Protein AF-A0A3P7YUK5-F1 (afdb_monomer)

pLDDT: mean 92.76, std 7.85, range [47.31, 98.25]

Mean predicted aligned error: 4.08 Å

Solvent-accessible surface area (backbone atoms only — not comparable to full-atom values): 6699 Å² total; per-residue (Å²): 140,80,59,64,55,60,54,49,49,35,49,35,51,77,49,83,86,84,85,60,89,87,67,84,80,92,77,91,85,69,98,66,76,97,67,87,46,91,83,37,62,66,51,55,50,42,25,54,50,46,46,34,28,74,65,55,30,61,81,59,33,58,57,54,43,63,76,40,55,71,50,76,75,51,81,52,74,91,54,64,76,56,48,52,48,44,59,76,59,66,38,56,57,40,69,56,43,37,66,77,75,44,53,90,79,114

Nearest PDB structures (foldseek):
  2ffu-assembly1_A  TM=9.960E-01  e=5.570E-11  Homo sapiens
  6nqt-assembly1_A  TM=9.923E-01  e=6.696E-11  Homo sapiens
  4d0z-assembly1_B  TM=9.959E-01  e=7.570E-11  Homo sapiens
  4d0z-assembly5_F  TM=9.974E-01  e=1.787E-10  Homo sapiens
  6nqt-assembly3_E-2  TM=9.913E-01  e=2.284E-10  Homo sapiens

Structure (mmCIF, N/CA/C/O backbone):
data_AF-A0A3P7YUK5-F1
#
_entry.id   AF-A0A3P7YUK5-F1
#
loop_
_atom_site.group_PDB
_atom_site.id
_atom_site.type_symbol
_atom_site.label_atom_id
_atom_site.label_alt_id
_atom_site.label_comp_id
_atom_site.label_asym_id
_atom_site.label_entity_id
_atom_site.label_seq_id
_atom_site.pdbx_PDB_ins_code
_atom_site.Cartn_x
_atom_site.Cartn_y
_atom_site.Cartn_z
_atom_site.occupancy
_atom_site.B_iso_or_equiv
_atom_site.auth_seq_id
_atom_site.auth_comp_id
_atom_site.auth_asym_id
_atom_site.auth_atom_id
_atom_site.pdbx_PDB_model_num
ATOM 1 N N . MET A 1 1 ? 11.533 1.055 6.546 1.00 47.31 1 MET A N 1
ATOM 2 C CA . MET A 1 1 ? 11.006 0.795 5.190 1.00 47.31 1 MET A CA 1
ATOM 3 C C . MET A 1 1 ? 9.953 -0.284 5.336 1.00 47.31 1 MET A C 1
ATOM 5 O O . MET A 1 1 ? 10.319 -1.427 5.568 1.00 47.31 1 MET A O 1
ATOM 9 N N . ILE A 1 2 ? 8.673 0.081 5.326 1.00 62.72 2 ILE A N 1
ATOM 10 C CA . ILE A 1 2 ? 7.591 -0.903 5.425 1.00 62.72 2 ILE A CA 1
ATOM 11 C C . ILE A 1 2 ? 7.011 -1.083 4.023 1.00 62.72 2 ILE A C 1
ATOM 13 O O . ILE A 1 2 ? 6.778 -0.103 3.315 1.00 62.72 2 ILE A O 1
ATOM 17 N N . CYS A 1 3 ? 6.860 -2.332 3.587 1.00 84.81 3 CYS A N 1
ATOM 18 C CA . CYS A 1 3 ? 6.258 -2.646 2.294 1.00 84.81 3 CYS A CA 1
ATOM 19 C C . CYS A 1 3 ? 4.790 -2.211 2.271 1.00 84.81 3 CYS A C 1
ATOM 21 O O . CYS A 1 3 ? 4.005 -2.677 3.092 1.00 84.81 3 CYS A O 1
ATOM 23 N N . ALA A 1 4 ? 4.415 -1.392 1.285 1.00 90.19 4 ALA A N 1
ATOM 24 C CA . ALA A 1 4 ? 3.080 -0.801 1.188 1.00 90.19 4 ALA A CA 1
ATOM 25 C C . ALA A 1 4 ? 1.942 -1.840 1.191 1.00 90.19 4 ALA A C 1
ATOM 27 O O . ALA A 1 4 ? 0.982 -1.684 1.935 1.00 90.19 4 ALA A O 1
ATOM 28 N N . GLU A 1 5 ? 2.063 -2.923 0.409 1.00 95.81 5 GLU A N 1
ATOM 29 C CA . GLU A 1 5 ? 1.038 -3.981 0.346 1.00 95.81 5 GLU A CA 1
ATOM 30 C C . GLU A 1 5 ? 0.751 -4.584 1.721 1.00 95.81 5 GLU A C 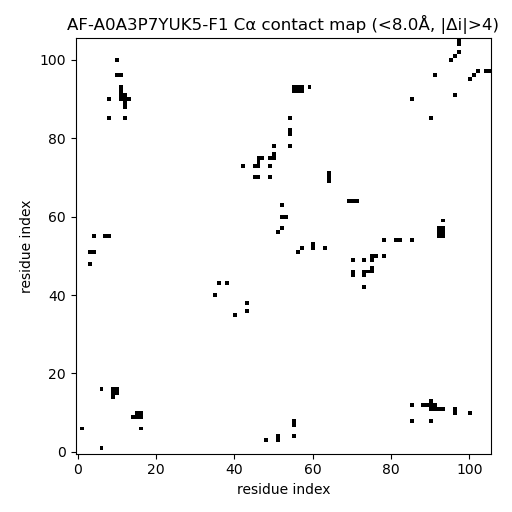1
ATOM 32 O O . GLU A 1 5 ? -0.406 -4.694 2.117 1.00 95.81 5 GLU A O 1
ATOM 37 N N . LEU A 1 6 ? 1.809 -4.945 2.451 1.00 94.88 6 LEU A N 1
ATOM 38 C CA . LEU A 1 6 ? 1.674 -5.585 3.750 1.00 94.88 6 LEU A CA 1
ATOM 39 C C . LEU A 1 6 ? 1.103 -4.605 4.773 1.00 94.88 6 LEU A C 1
ATOM 41 O O . LEU A 1 6 ? 0.211 -4.988 5.522 1.00 94.88 6 LEU A O 1
ATOM 45 N N . SER A 1 7 ? 1.564 -3.351 4.774 1.00 95.75 7 SER A N 1
ATOM 46 C CA . SER A 1 7 ? 1.035 -2.326 5.678 1.00 95.75 7 SER A CA 1
ATOM 47 C C . SER A 1 7 ? -0.457 -2.121 5.510 1.00 95.75 7 SER A C 1
ATOM 49 O O . SER A 1 7 ? -1.200 -2.171 6.487 1.00 95.75 7 SER A O 1
ATOM 51 N N . PHE A 1 8 ? -0.897 -1.916 4.270 1.00 96.81 8 PHE A N 1
ATOM 52 C CA . PHE A 1 8 ? -2.303 -1.682 3.979 1.00 96.81 8 PHE A CA 1
ATOM 53 C C . PHE A 1 8 ? -3.153 -2.891 4.337 1.00 96.81 8 PHE A C 1
ATOM 55 O O . PHE A 1 8 ? -4.191 -2.730 4.973 1.00 96.81 8 PHE A O 1
ATOM 62 N N . ARG A 1 9 ? -2.684 -4.097 3.999 1.00 97.50 9 ARG A N 1
ATOM 63 C CA . ARG A 1 9 ? -3.368 -5.338 4.352 1.00 97.50 9 ARG A CA 1
ATOM 64 C C . ARG A 1 9 ? -3.518 -5.503 5.858 1.00 97.50 9 ARG A C 1
ATOM 66 O O . ARG A 1 9 ? -4.612 -5.804 6.314 1.00 97.50 9 ARG A O 1
ATOM 73 N N . VAL A 1 10 ? -2.442 -5.334 6.624 1.00 97.56 10 VAL A N 1
ATOM 74 C CA . VAL A 1 10 ? -2.478 -5.531 8.080 1.00 97.56 10 VAL A CA 1
ATOM 75 C C . VAL A 1 10 ? -3.466 -4.561 8.718 1.00 97.56 10 VAL A C 1
ATOM 77 O O . VAL A 1 10 ? -4.393 -5.014 9.382 1.00 97.56 10 VAL A O 1
ATOM 80 N N . TRP A 1 11 ? -3.343 -3.262 8.443 1.00 97.50 11 TRP A N 1
ATOM 81 C CA . TRP A 1 11 ? -4.220 -2.257 9.044 1.00 97.50 11 TRP A CA 1
ATOM 82 C C . TRP A 1 11 ? -5.681 -2.388 8.607 1.00 97.50 11 TRP A C 1
ATOM 84 O O . TRP A 1 11 ? -6.576 -2.419 9.447 1.00 97.50 11 TRP A O 1
ATOM 94 N N . GLN A 1 12 ? -5.950 -2.503 7.302 1.00 97.94 12 GLN A N 1
ATOM 95 C CA . GLN A 1 12 ? -7.330 -2.571 6.807 1.00 97.94 12 GLN A CA 1
ATOM 96 C C . GLN A 1 12 ? -8.034 -3.868 7.220 1.00 97.94 12 GLN A C 1
ATOM 98 O O . GLN A 1 12 ? -9.257 -3.886 7.320 1.00 97.94 12 GLN A O 1
ATOM 103 N N . CYS A 1 13 ? -7.300 -4.956 7.458 1.00 98.12 13 CYS A N 1
ATOM 104 C CA . CYS A 1 13 ? -7.878 -6.257 7.797 1.00 98.12 13 CYS A CA 1
ATOM 105 C C . CYS A 1 13 ? -7.810 -6.587 9.302 1.00 98.12 13 CYS A C 1
ATOM 107 O O . CYS A 1 13 ? -7.929 -7.754 9.667 1.00 98.12 13 CYS A O 1
ATOM 109 N N . GLY A 1 14 ? -7.638 -5.581 10.170 1.00 96.44 14 GLY A N 1
ATOM 110 C CA . GLY A 1 14 ? -7.827 -5.714 11.623 1.00 96.44 14 GLY A CA 1
ATOM 111 C C . GLY A 1 14 ? -6.569 -5.978 12.457 1.00 96.44 14 GLY A C 1
ATOM 112 O O . GLY A 1 14 ? -6.691 -6.280 13.640 1.00 96.44 14 GLY A O 1
ATOM 113 N N . GLY A 1 15 ? -5.376 -5.880 11.871 1.00 96.81 15 GLY A N 1
ATOM 114 C CA . GLY A 1 15 ? -4.107 -5.893 12.603 1.00 96.81 15 GLY A CA 1
ATOM 115 C C . GLY A 1 15 ? -3.536 -4.490 12.834 1.00 96.81 15 GLY A C 1
ATOM 116 O O . GLY A 1 15 ? -4.128 -3.487 12.443 1.00 96.81 15 GLY A O 1
ATOM 117 N N . SER A 1 16 ? -2.344 -4.435 13.427 1.00 95.88 16 SER A N 1
ATOM 118 C CA . SER A 1 16 ? -1.576 -3.208 13.662 1.00 95.88 16 SER A CA 1
ATOM 119 C C . SER A 1 16 ? -0.112 -3.382 13.254 1.00 95.88 16 SER A C 1
ATOM 121 O O . SER A 1 16 ? 0.388 -4.500 13.093 1.00 95.88 16 SER A O 1
ATOM 123 N N . LEU A 1 17 ? 0.585 -2.263 13.056 1.00 95.25 17 LEU A N 1
ATOM 124 C CA . LEU A 1 17 ? 2.028 -2.235 12.831 1.00 95.25 17 LEU A CA 1
ATOM 125 C C . LEU A 1 17 ? 2.706 -1.345 13.865 1.00 95.25 17 LEU A C 1
ATOM 127 O O . LEU A 1 17 ? 2.321 -0.192 14.036 1.00 95.25 17 LEU A O 1
ATOM 131 N N . GLU A 1 18 ? 3.764 -1.864 14.483 1.00 94.75 18 GLU A N 1
ATOM 132 C CA . GLU A 1 18 ? 4.483 -1.184 15.558 1.00 94.75 18 GLU A CA 1
ATOM 133 C C . GLU A 1 18 ? 5.991 -1.175 15.303 1.00 94.75 18 GLU A C 1
ATOM 135 O O . GLU A 1 18 ? 6.570 -2.120 14.759 1.00 94.75 18 GLU A O 1
ATOM 140 N N . ILE A 1 19 ? 6.642 -0.090 15.720 1.00 94.81 19 ILE A N 1
ATOM 141 C CA . ILE A 1 19 ? 8.100 0.011 15.772 1.00 94.81 19 ILE A CA 1
ATOM 142 C C . ILE A 1 19 ? 8.497 -0.112 17.240 1.00 94.81 19 ILE A C 1
ATOM 144 O O . ILE A 1 19 ? 8.237 0.791 18.028 1.00 94.81 19 ILE A O 1
ATOM 148 N N . ILE A 1 20 ? 9.138 -1.224 17.603 1.00 97.25 20 ILE A N 1
ATOM 149 C CA . ILE A 1 20 ? 9.504 -1.518 18.993 1.00 97.25 20 ILE A CA 1
ATOM 150 C C . ILE A 1 20 ? 10.890 -0.933 19.304 1.00 97.25 20 ILE A C 1
ATOM 152 O O . ILE A 1 20 ? 11.891 -1.489 18.848 1.00 97.25 20 ILE A O 1
ATOM 156 N N . PRO A 1 21 ? 11.005 0.147 20.103 1.00 97.50 21 PRO A N 1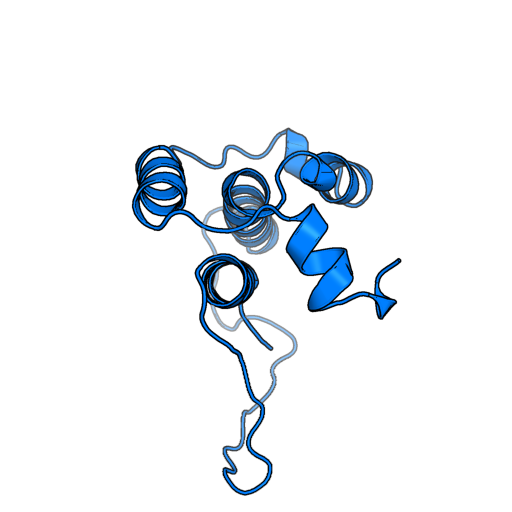
ATOM 157 C CA . PRO A 1 21 ? 12.279 0.838 20.325 1.00 97.50 21 PRO A CA 1
ATOM 158 C C . PRO A 1 21 ? 13.303 0.007 21.111 1.00 97.50 21 PRO A C 1
ATOM 160 O O . PRO A 1 21 ? 14.497 0.306 21.070 1.00 97.50 21 PRO A O 1
ATOM 163 N N . CYS A 1 22 ? 12.864 -1.034 21.820 1.00 98.06 22 CYS A N 1
ATOM 164 C CA . CYS A 1 22 ? 13.743 -1.943 22.558 1.00 98.06 22 CYS A CA 1
ATOM 165 C C . CYS A 1 22 ? 14.352 -3.042 21.671 1.00 98.06 22 CYS A C 1
ATOM 167 O O . CYS A 1 22 ? 15.371 -3.620 22.037 1.00 98.06 22 CYS A O 1
ATOM 169 N N . SER A 1 23 ? 13.768 -3.319 20.500 1.00 97.81 23 SER A N 1
ATOM 170 C CA . SER A 1 23 ? 14.292 -4.303 19.550 1.00 97.81 23 SER A CA 1
ATOM 171 C C . SER A 1 23 ? 15.174 -3.604 18.519 1.00 97.81 23 SER A C 1
ATOM 173 O O . SER A 1 23 ? 14.724 -2.709 17.802 1.00 97.81 23 SER A O 1
ATOM 175 N N . ARG A 1 24 ? 16.457 -3.972 18.453 1.00 97.44 24 ARG A N 1
ATOM 176 C CA . ARG A 1 24 ? 17.451 -3.282 17.619 1.00 97.44 24 ARG A CA 1
ATOM 177 C C . ARG A 1 24 ? 18.078 -4.245 16.623 1.00 97.44 24 ARG A C 1
ATOM 179 O O . ARG A 1 24 ? 18.704 -5.225 17.005 1.00 97.44 24 ARG A O 1
ATOM 186 N N . VAL A 1 25 ? 17.950 -3.918 15.339 1.00 97.25 25 VAL A N 1
ATOM 187 C CA . VAL A 1 25 ? 18.597 -4.627 14.230 1.00 97.25 25 VAL A CA 1
ATOM 188 C C . VAL A 1 25 ? 19.229 -3.592 13.303 1.00 97.25 25 VAL A C 1
ATOM 190 O O . VAL A 1 25 ? 18.560 -2.656 12.864 1.00 97.25 25 VAL A O 1
ATOM 193 N N . GLY A 1 26 ? 20.523 -3.740 13.015 1.00 96.56 26 GLY A N 1
ATOM 194 C CA . GLY A 1 26 ? 21.234 -2.884 12.065 1.00 96.56 26 GLY A CA 1
ATOM 195 C C . GLY A 1 26 ? 20.976 -3.310 10.619 1.00 96.56 26 GLY A C 1
ATOM 196 O O . GLY A 1 26 ? 21.034 -4.495 10.301 1.00 96.56 26 GLY A O 1
ATOM 197 N N . HIS A 1 27 ? 20.729 -2.350 9.726 1.00 95.25 27 HIS A N 1
ATOM 198 C CA . HIS A 1 27 ? 20.590 -2.588 8.287 1.00 95.25 27 HIS A CA 1
ATOM 199 C C . HIS A 1 27 ? 21.596 -1.732 7.508 1.00 95.25 27 HIS A C 1
ATOM 201 O O . HIS A 1 27 ? 21.637 -0.512 7.669 1.00 95.25 27 HIS A O 1
ATOM 207 N N . VAL A 1 28 ? 22.386 -2.358 6.631 1.00 95.81 28 VAL A N 1
ATOM 208 C CA . VAL A 1 28 ? 23.322 -1.648 5.7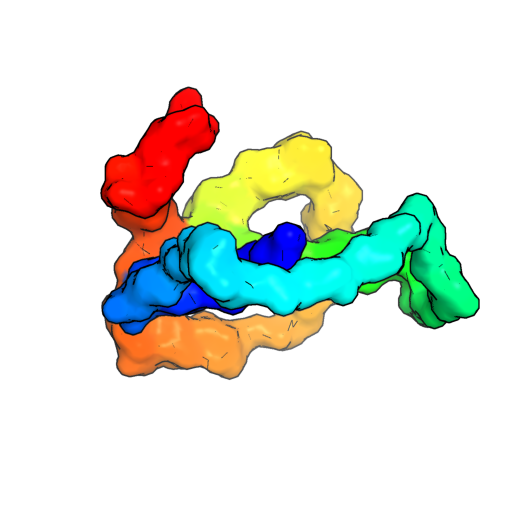47 1.00 95.81 28 VAL A CA 1
ATOM 209 C C . VAL A 1 28 ? 22.552 -1.084 4.555 1.00 95.81 28 VAL A C 1
ATOM 211 O O . VAL A 1 28 ? 22.253 -1.791 3.591 1.00 95.81 28 VAL A O 1
ATOM 214 N N . PHE A 1 29 ? 22.226 0.206 4.610 1.00 93.31 29 PHE A N 1
ATOM 215 C CA . PHE A 1 29 ? 21.550 0.888 3.511 1.00 93.31 29 PHE A CA 1
ATOM 216 C C . PHE A 1 29 ? 22.483 1.067 2.311 1.00 93.31 29 PHE A C 1
ATOM 218 O O . PHE A 1 29 ? 23.600 1.564 2.432 1.00 93.31 29 PHE A O 1
ATOM 225 N N . ARG A 1 30 ? 21.993 0.689 1.129 1.00 91.25 30 ARG A N 1
ATOM 226 C CA . ARG A 1 30 ? 22.674 0.888 -0.155 1.00 91.25 30 ARG A CA 1
ATOM 227 C C . ARG A 1 30 ? 21.851 1.842 -1.010 1.00 91.25 30 ARG A C 1
ATOM 229 O O . ARG A 1 30 ? 20.625 1.795 -0.973 1.00 91.25 30 ARG A O 1
ATOM 236 N N . LYS A 1 31 ? 22.520 2.683 -1.801 1.00 88.31 31 LYS A N 1
ATOM 237 C CA . LYS A 1 31 ? 21.851 3.613 -2.730 1.00 88.31 31 LYS A CA 1
ATOM 238 C C . LYS A 1 31 ? 21.313 2.922 -3.986 1.00 88.31 31 LYS A C 1
ATOM 240 O O . LYS A 1 31 ? 20.382 3.425 -4.602 1.00 88.31 31 LYS A O 1
ATOM 245 N N . GLN A 1 32 ? 21.914 1.800 -4.379 1.00 86.94 32 GLN A N 1
ATOM 246 C CA . GLN A 1 32 ? 21.599 1.083 -5.613 1.00 86.94 32 GLN A CA 1
ATOM 247 C C . GLN A 1 32 ? 21.508 -0.421 -5.356 1.00 86.94 32 GLN A C 1
ATOM 249 O O . GLN A 1 32 ? 22.164 -0.960 -4.459 1.00 86.94 32 GLN A O 1
ATOM 254 N N . HIS A 1 33 ? 20.682 -1.094 -6.155 1.00 84.62 33 HIS A N 1
ATOM 255 C CA . HIS A 1 33 ? 20.568 -2.546 -6.119 1.00 84.62 33 HIS A CA 1
ATOM 256 C C . HIS A 1 33 ? 21.833 -3.182 -6.715 1.00 84.62 33 HIS A C 1
ATOM 258 O O . HIS A 1 33 ? 22.255 -2.770 -7.792 1.00 84.62 33 HIS A O 1
ATOM 264 N N . PRO A 1 34 ? 22.430 -4.192 -6.056 1.00 88.69 34 PRO A N 1
ATOM 265 C CA . PRO A 1 34 ? 23.629 -4.870 -6.556 1.00 88.69 34 PRO A CA 1
ATOM 266 C C . PRO A 1 34 ? 23.324 -5.912 -7.648 1.00 88.69 34 PRO A C 1
ATOM 268 O O . PRO A 1 34 ? 24.223 -6.616 -8.089 1.00 88.69 34 PRO A O 1
ATOM 271 N N . TYR A 1 35 ? 22.060 -6.047 -8.051 1.00 86.56 35 TYR A N 1
ATOM 272 C CA . TYR A 1 35 ? 21.578 -7.005 -9.040 1.00 86.56 35 TYR A CA 1
ATOM 273 C C . TYR A 1 35 ? 20.713 -6.305 -10.088 1.00 86.56 35 TYR A C 1
ATOM 275 O O . TYR A 1 35 ? 20.154 -5.229 -9.854 1.00 86.56 35 TYR A O 1
ATOM 283 N N . THR A 1 36 ? 20.603 -6.933 -11.253 1.00 84.75 36 THR A N 1
ATOM 284 C CA . THR A 1 36 ? 19.810 -6.441 -12.376 1.00 84.75 36 THR A CA 1
ATOM 285 C C . THR A 1 36 ? 18.377 -6.954 -12.301 1.00 84.75 36 THR A C 1
ATOM 287 O O . THR A 1 36 ? 18.090 -8.014 -11.748 1.00 84.75 36 THR A O 1
ATOM 290 N N . PHE A 1 37 ? 17.455 -6.180 -12.868 1.00 86.38 37 PHE A N 1
ATOM 291 C CA . PHE A 1 37 ? 16.056 -6.565 -12.996 1.00 86.38 37 PHE A CA 1
ATOM 292 C C . PHE A 1 37 ? 15.727 -6.736 -14.479 1.00 86.38 37 PHE A C 1
ATOM 294 O O . PHE A 1 37 ? 16.034 -5.827 -15.260 1.00 86.38 37 PHE A O 1
ATOM 301 N N . PRO A 1 38 ? 15.072 -7.835 -14.886 1.00 78.69 38 PRO A N 1
ATOM 302 C CA . PRO A 1 38 ? 14.582 -7.966 -16.251 1.00 78.69 38 PRO A CA 1
ATOM 303 C C . PRO A 1 38 ? 13.555 -6.858 -16.525 1.00 78.69 38 PRO A C 1
ATOM 305 O O . PRO A 1 38 ? 12.565 -6.721 -15.807 1.00 78.69 38 PRO A O 1
ATOM 308 N N . GLY A 1 39 ? 13.824 -6.019 -17.529 1.00 77.19 39 GLY A N 1
ATOM 309 C CA . GLY A 1 39 ? 13.009 -4.838 -17.841 1.00 77.19 39 GLY A CA 1
ATOM 310 C C . GLY A 1 39 ? 13.281 -3.602 -16.970 1.00 77.19 39 GLY A C 1
ATOM 3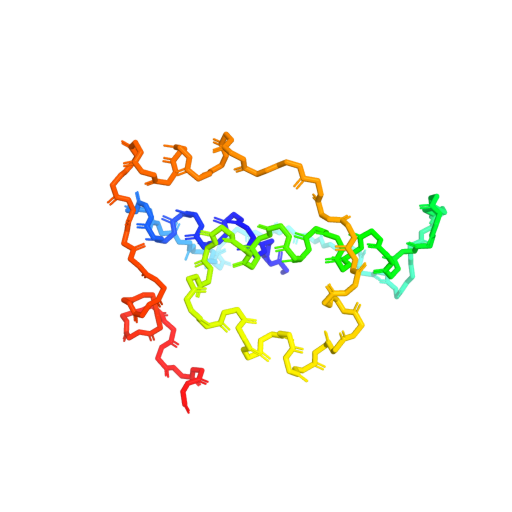11 O O . GLY A 1 39 ? 12.565 -2.612 -17.108 1.00 77.19 39 GLY A O 1
ATOM 312 N N . GLY A 1 40 ? 14.304 -3.627 -16.108 1.00 84.38 40 GLY A N 1
ATOM 313 C CA . GLY A 1 40 ? 14.724 -2.498 -15.272 1.00 84.38 40 GLY A CA 1
ATOM 314 C C . GLY A 1 40 ? 13.986 -2.395 -13.930 1.00 84.38 40 GLY A C 1
ATOM 315 O O . GLY A 1 40 ? 12.809 -2.739 -13.802 1.00 84.38 40 GLY A O 1
ATOM 316 N N . SER A 1 41 ? 14.684 -1.889 -12.907 1.00 82.00 41 SER A N 1
ATOM 317 C CA . SER A 1 41 ? 14.163 -1.780 -11.533 1.00 82.00 41 SER A CA 1
ATOM 318 C C . SER A 1 41 ? 12.907 -0.911 -11.447 1.00 82.00 41 SER A C 1
ATOM 320 O O . SER A 1 41 ? 11.976 -1.241 -10.714 1.00 82.00 41 SER A O 1
ATOM 322 N N . GLY A 1 42 ? 12.843 0.160 -12.243 1.00 83.38 42 GLY A N 1
ATOM 323 C CA . GLY A 1 42 ? 11.695 1.064 -12.300 1.00 83.38 42 GLY A CA 1
ATOM 324 C C . GLY A 1 42 ? 10.407 0.367 -12.739 1.00 83.38 42 GLY A C 1
ATOM 325 O O . GLY A 1 42 ? 9.373 0.552 -12.101 1.00 83.38 42 GLY A O 1
ATOM 326 N N . ASN A 1 43 ? 10.469 -0.492 -13.762 1.00 85.31 43 ASN A N 1
ATOM 327 C CA . ASN A 1 43 ? 9.297 -1.228 -14.241 1.00 85.31 43 ASN A CA 1
ATOM 328 C C . ASN A 1 43 ? 8.804 -2.240 -13.208 1.00 85.31 43 ASN A C 1
ATOM 330 O O . ASN A 1 43 ? 7.605 -2.309 -12.942 1.00 85.31 43 ASN A O 1
ATOM 334 N N . VAL A 1 44 ? 9.715 -2.989 -12.579 1.00 89.00 44 VAL A N 1
ATOM 335 C CA . VAL A 1 44 ? 9.356 -3.941 -11.516 1.00 89.00 44 VAL A CA 1
ATOM 336 C C . VAL A 1 44 ? 8.732 -3.212 -10.325 1.00 89.00 44 VAL A C 1
ATOM 338 O O . VAL A 1 44 ? 7.690 -3.629 -9.814 1.00 89.00 44 VAL A O 1
ATOM 341 N N . PHE A 1 45 ? 9.319 -2.087 -9.915 1.00 89.88 45 PHE A N 1
ATOM 342 C CA . PHE A 1 45 ? 8.799 -1.280 -8.817 1.00 89.88 45 PHE A CA 1
ATOM 343 C C . PHE A 1 45 ? 7.412 -0.704 -9.126 1.00 89.88 45 PHE A C 1
ATOM 345 O O . PHE A 1 45 ? 6.501 -0.821 -8.303 1.00 89.88 45 PHE A O 1
ATOM 352 N N . GLN A 1 46 ? 7.218 -0.131 -10.318 1.00 91.75 46 GLN A N 1
ATOM 353 C CA . GLN A 1 46 ? 5.921 0.406 -10.742 1.00 91.75 46 GLN A CA 1
ATOM 354 C C . GLN A 1 46 ? 4.870 -0.696 -10.867 1.00 91.75 46 GLN A C 1
ATOM 356 O O . GLN A 1 46 ? 3.747 -0.509 -10.407 1.00 91.75 46 GLN A O 1
ATOM 361 N N . LYS A 1 47 ? 5.234 -1.869 -11.401 1.00 93.31 47 LYS A N 1
ATOM 362 C CA . LYS A 1 47 ? 4.345 -3.033 -11.476 1.00 93.31 47 LYS A CA 1
ATOM 363 C C . LYS A 1 47 ? 3.851 -3.439 -10.089 1.00 93.31 47 LYS A C 1
ATOM 365 O O . LYS A 1 47 ? 2.647 -3.553 -9.872 1.00 93.31 47 LYS A O 1
ATOM 370 N N . ASN A 1 48 ? 4.768 -3.617 -9.140 1.00 94.19 48 ASN A N 1
ATOM 371 C CA . ASN A 1 48 ? 4.435 -4.043 -7.780 1.00 94.19 48 ASN A CA 1
ATOM 372 C C . ASN A 1 48 ? 3.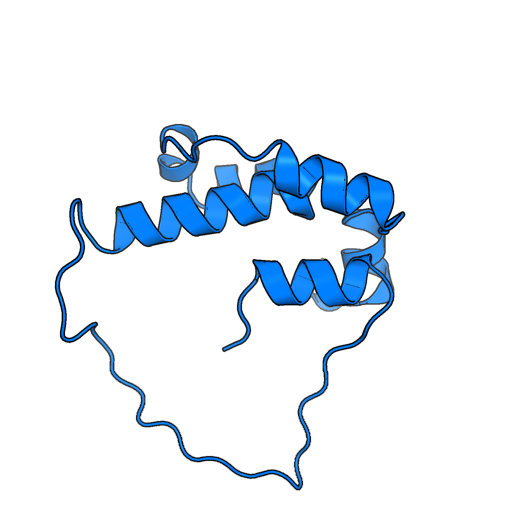628 -2.981 -7.025 1.00 94.19 48 ASN A C 1
ATOM 374 O O . ASN A 1 48 ? 2.637 -3.305 -6.370 1.00 94.19 48 ASN A O 1
ATOM 378 N N . THR A 1 49 ? 4.004 -1.710 -7.169 1.00 94.88 49 THR A N 1
ATOM 379 C CA . THR A 1 49 ? 3.275 -0.588 -6.563 1.00 94.88 49 THR A CA 1
ATOM 380 C C . THR A 1 49 ? 1.868 -0.476 -7.140 1.00 94.88 49 THR A C 1
ATOM 382 O O . THR A 1 49 ? 0.913 -0.307 -6.386 1.00 94.88 49 THR A O 1
ATOM 385 N N . ARG A 1 50 ? 1.705 -0.662 -8.456 1.00 95.06 50 ARG A N 1
ATOM 386 C CA . ARG A 1 50 ? 0.389 -0.674 -9.099 1.00 95.06 50 ARG A CA 1
ATOM 387 C C . ARG A 1 50 ? -0.481 -1.824 -8.600 1.00 95.06 50 ARG A C 1
ATOM 389 O O . ARG A 1 50 ? -1.638 -1.586 -8.289 1.00 95.06 50 ARG A O 1
ATOM 396 N N . ARG A 1 51 ? 0.061 -3.037 -8.439 1.00 96.62 51 ARG A N 1
ATOM 397 C CA . ARG A 1 51 ? -0.691 -4.161 -7.841 1.00 96.62 51 ARG A CA 1
ATOM 398 C C . ARG A 1 51 ? -1.209 -3.820 -6.444 1.00 96.62 51 ARG A C 1
ATOM 400 O O . ARG A 1 51 ? -2.358 -4.115 -6.140 1.00 96.62 51 ARG A O 1
ATOM 407 N N . ALA A 1 52 ? -0.381 -3.191 -5.610 1.00 96.75 52 ALA A N 1
ATOM 408 C CA . ALA A 1 52 ? -0.812 -2.750 -4.288 1.00 96.75 52 ALA A CA 1
ATOM 409 C C . ALA A 1 52 ? -1.891 -1.658 -4.382 1.00 96.75 52 ALA A C 1
ATOM 411 O O . ALA A 1 52 ? -2.896 -1.738 -3.681 1.00 96.75 52 ALA A O 1
ATOM 412 N N . ALA A 1 53 ? -1.714 -0.686 -5.282 1.00 96.44 53 ALA A N 1
ATOM 413 C CA . ALA A 1 53 ? -2.663 0.399 -5.498 1.00 96.44 53 ALA A CA 1
ATOM 414 C C . ALA A 1 53 ? -4.049 -0.098 -5.934 1.00 96.44 53 ALA A C 1
ATOM 416 O O . ALA A 1 53 ? -5.052 0.293 -5.347 1.00 96.44 53 ALA A O 1
ATOM 417 N N . GLU A 1 54 ? -4.101 -0.989 -6.925 1.00 96.56 54 GLU A N 1
ATOM 418 C CA . GLU A 1 54 ? -5.357 -1.516 -7.476 1.00 96.56 54 GLU A CA 1
ATOM 419 C C . GLU A 1 54 ? -6.150 -2.359 -6.462 1.00 96.56 54 GLU A C 1
ATOM 421 O O . GLU A 1 54 ? -7.370 -2.437 -6.563 1.00 96.56 54 GLU A O 1
ATOM 426 N N . VAL A 1 55 ? -5.479 -2.978 -5.484 1.00 97.56 55 VAL A N 1
ATOM 427 C CA . VAL A 1 55 ? -6.127 -3.819 -4.462 1.00 97.56 55 VAL A CA 1
ATOM 428 C C . VAL A 1 55 ? -6.515 -3.016 -3.214 1.00 97.56 55 VAL A C 1
ATOM 430 O O . VAL A 1 55 ? -7.589 -3.227 -2.645 1.00 97.56 55 VAL A O 1
ATOM 433 N N . TRP A 1 56 ? -5.644 -2.116 -2.753 1.00 97.75 56 TRP A N 1
ATOM 434 C CA . TRP A 1 56 ? -5.724 -1.570 -1.393 1.00 97.75 56 TRP A CA 1
ATOM 435 C C . TRP A 1 56 ? -6.074 -0.089 -1.301 1.00 97.75 56 TRP A C 1
ATOM 437 O O . TRP A 1 56 ? -6.442 0.337 -0.212 1.00 97.75 56 TRP A O 1
ATOM 447 N N . LEU A 1 57 ? -5.954 0.686 -2.386 1.00 96.62 57 LEU A N 1
ATOM 448 C CA . LEU A 1 57 ? -6.198 2.137 -2.356 1.00 96.62 57 LEU A CA 1
ATOM 449 C C . LEU A 1 57 ? -7.610 2.536 -2.800 1.00 96.62 57 LEU A C 1
ATOM 451 O O . LEU A 1 57 ? -7.920 3.723 -2.793 1.00 96.62 57 LEU A O 1
ATOM 455 N N . ASP A 1 58 ? -8.451 1.580 -3.201 1.00 96.06 58 ASP A N 1
ATOM 456 C CA . ASP A 1 58 ? -9.804 1.832 -3.712 1.00 96.06 58 ASP A CA 1
ATOM 457 C C . ASP A 1 58 ? -9.796 2.968 -4.758 1.00 96.06 58 ASP A C 1
ATOM 459 O O . ASP A 1 58 ? -8.984 2.940 -5.691 1.00 96.06 58 ASP A O 1
ATOM 463 N N . ASP A 1 59 ? -10.638 3.991 -4.602 1.00 95.00 59 ASP A N 1
ATOM 464 C CA . ASP A 1 59 ? -10.672 5.128 -5.522 1.00 95.00 59 ASP A CA 1
ATOM 465 C C . ASP A 1 59 ? -9.413 5.997 -5.435 1.00 95.00 59 ASP A C 1
ATOM 467 O O . ASP A 1 59 ? -8.989 6.545 -6.451 1.00 95.00 59 ASP A O 1
ATOM 471 N N . TYR A 1 60 ? -8.723 6.062 -4.291 1.00 95.06 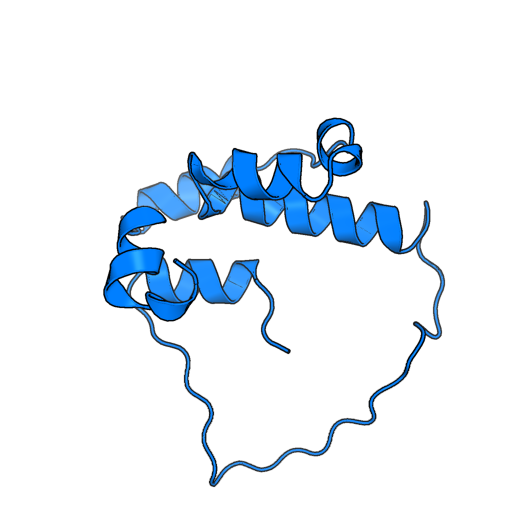60 TYR A N 1
ATOM 472 C CA . TYR A 1 60 ? -7.533 6.904 -4.075 1.00 95.06 60 TYR A CA 1
ATOM 473 C C . TYR A 1 60 ? -6.333 6.519 -4.945 1.00 95.06 60 TYR A C 1
ATOM 475 O O . TYR A 1 60 ? -5.389 7.305 -5.083 1.00 95.06 60 TYR A O 1
ATOM 483 N N . LYS A 1 61 ? -6.369 5.362 -5.617 1.00 95.00 61 LYS A N 1
ATOM 484 C CA . LYS A 1 61 ? -5.366 4.996 -6.629 1.00 95.00 61 LYS A CA 1
ATOM 485 C C . LYS A 1 61 ? -5.200 6.063 -7.718 1.00 95.00 61 LYS A C 1
ATOM 487 O O . LYS A 1 61 ? -4.104 6.199 -8.261 1.00 95.00 61 LYS A O 1
ATOM 492 N N . HIS A 1 62 ? -6.231 6.866 -8.007 1.00 94.31 62 HIS A N 1
ATOM 493 C CA . HIS A 1 62 ? -6.131 7.972 -8.968 1.00 94.31 62 HIS A CA 1
ATOM 494 C C . HIS A 1 62 ? -5.070 9.012 -8.564 1.00 94.31 62 HIS A C 1
ATOM 496 O O . HIS A 1 62 ? -4.394 9.561 -9.436 1.00 94.31 62 HIS A O 1
ATOM 502 N N . LEU A 1 63 ? -4.864 9.245 -7.261 1.00 93.00 63 LEU A N 1
ATOM 503 C CA . LEU A 1 63 ? -3.834 10.156 -6.753 1.00 93.00 63 LEU A CA 1
ATOM 504 C C . LEU A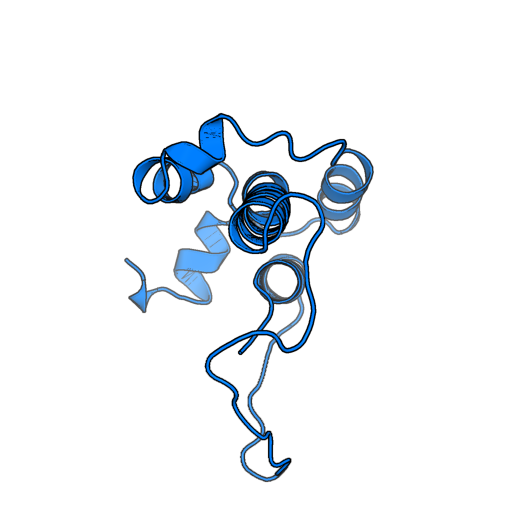 1 63 ? -2.435 9.623 -7.060 1.00 93.00 63 LEU A C 1
ATOM 506 O O . LEU A 1 63 ? -1.580 10.368 -7.546 1.00 93.00 63 LEU A O 1
ATOM 510 N N . TYR A 1 64 ? -2.222 8.322 -6.845 1.00 92.81 64 TYR A N 1
ATOM 511 C CA . TYR A 1 64 ? -0.986 7.642 -7.232 1.00 92.81 64 TYR A CA 1
ATOM 512 C C . TYR A 1 64 ? -0.760 7.733 -8.746 1.00 92.81 64 TYR A C 1
ATOM 514 O O . TYR A 1 64 ? 0.302 8.174 -9.183 1.00 92.81 64 TYR A O 1
ATOM 522 N N . LEU A 1 65 ? -1.777 7.418 -9.552 1.00 93.00 65 LEU A N 1
ATOM 523 C CA . LEU A 1 65 ? -1.705 7.470 -11.017 1.00 93.00 65 LEU A CA 1
ATOM 524 C C . LEU A 1 65 ? -1.592 8.895 -11.582 1.00 93.00 65 LEU A C 1
ATOM 526 O O . LEU A 1 65 ? -1.271 9.059 -12.760 1.00 93.00 65 LEU A O 1
ATOM 530 N N . ARG A 1 66 ? -1.891 9.931 -10.791 1.00 94.38 66 ARG A N 1
ATOM 531 C CA . ARG A 1 66 ? -1.626 11.336 -11.130 1.00 94.38 66 ARG A CA 1
ATOM 532 C C . ARG A 1 66 ? -0.183 11.721 -10.808 1.00 94.38 66 ARG A C 1
ATOM 534 O O . ARG A 1 66 ? 0.437 12.406 -11.610 1.00 94.38 66 ARG A O 1
ATOM 541 N N . LYS A 1 67 ? 0.357 11.263 -9.672 1.00 93.56 67 LYS A N 1
ATOM 542 C CA . LYS A 1 67 ? 1.760 11.502 -9.285 1.00 93.56 67 LYS A CA 1
ATOM 543 C C . LYS A 1 67 ? 2.755 10.703 -10.128 1.00 93.56 67 LYS A C 1
ATOM 545 O O . LYS A 1 67 ? 3.848 11.190 -10.392 1.00 93.56 67 LYS A O 1
ATOM 550 N N . VAL A 1 68 ? 2.381 9.500 -10.564 1.00 93.12 68 VAL A N 1
ATOM 551 C CA . VAL A 1 68 ? 3.208 8.623 -11.406 1.00 93.12 68 VAL A CA 1
ATOM 552 C C . VAL A 1 68 ? 2.424 8.234 -12.667 1.00 93.12 68 VAL A C 1
ATOM 554 O O . VAL A 1 68 ? 1.914 7.115 -12.760 1.00 93.12 68 VAL A O 1
ATOM 557 N N . PRO A 1 69 ? 2.301 9.134 -13.663 1.00 93.19 69 PRO A N 1
ATOM 558 C CA . PRO A 1 69 ? 1.497 8.880 -14.861 1.00 93.19 69 PRO A CA 1
ATOM 559 C C . PRO A 1 69 ? 1.955 7.662 -15.669 1.00 93.19 69 PRO A C 1
ATOM 561 O O . PRO A 1 69 ? 1.118 6.957 -16.230 1.00 93.19 69 PRO A O 1
ATOM 564 N N . SER A 1 70 ? 3.262 7.363 -15.682 1.00 91.75 70 SER A N 1
ATOM 565 C CA . SER A 1 70 ? 3.818 6.190 -16.375 1.00 91.75 70 SER A CA 1
ATOM 566 C C . SER A 1 70 ? 3.220 4.874 -15.877 1.00 91.75 70 SER A C 1
ATOM 568 O O . SER A 1 70 ? 3.038 3.946 -16.663 1.00 91.75 70 SER A O 1
ATOM 570 N N . ALA A 1 71 ? 2.835 4.803 -14.596 1.00 91.75 71 ALA A N 1
ATOM 571 C CA . ALA A 1 71 ? 2.268 3.599 -14.003 1.00 91.75 71 ALA A CA 1
ATOM 572 C C . ALA A 1 71 ? 0.929 3.199 -14.647 1.00 91.75 71 ALA A C 1
ATOM 574 O O . ALA A 1 71 ? 0.599 2.017 -14.639 1.00 91.75 71 ALA A O 1
ATOM 575 N N . ARG A 1 72 ? 0.186 4.133 -15.270 1.00 91.88 72 ARG A N 1
ATOM 576 C CA . ARG A 1 72 ? -1.095 3.849 -15.954 1.00 91.88 72 ARG A CA 1
ATOM 577 C C . ARG A 1 72 ? -0.962 2.840 -17.092 1.00 91.88 72 ARG A C 1
ATOM 579 O O . ARG A 1 72 ? -1.904 2.094 -17.356 1.00 91.88 72 ARG A O 1
ATOM 586 N N . TYR A 1 73 ? 0.207 2.780 -17.720 1.00 91.25 73 TYR A N 1
ATOM 587 C CA . TYR A 1 73 ? 0.471 1.913 -18.869 1.00 91.25 73 TYR A CA 1
ATOM 588 C C . TYR A 1 73 ? 1.191 0.613 -18.485 1.00 91.25 73 TYR A C 1
ATOM 590 O O . TYR A 1 73 ? 1.378 -0.266 -19.321 1.00 91.25 73 TYR A O 1
ATOM 598 N N . VAL A 1 74 ? 1.575 0.450 -17.214 1.00 92.25 74 VAL A N 1
ATOM 599 C CA . VAL A 1 74 ? 2.309 -0.734 -16.749 1.00 92.25 74 VAL A CA 1
ATOM 600 C C . VAL A 1 74 ? 1.364 -1.917 -16.565 1.00 92.25 74 VAL A C 1
ATOM 602 O O . VAL A 1 74 ? 0.485 -1.874 -15.705 1.00 92.25 74 VAL A O 1
ATOM 605 N N . ASN A 1 75 ? 1.576 -3.005 -17.307 1.00 92.69 75 ASN A N 1
ATOM 606 C CA . ASN A 1 75 ? 0.836 -4.247 -17.093 1.00 92.69 75 ASN A CA 1
ATOM 607 C C . ASN A 1 75 ? 1.177 -4.852 -15.717 1.00 92.69 75 ASN A C 1
ATOM 609 O O . ASN A 1 75 ? 2.303 -5.290 -15.461 1.00 92.69 75 ASN A O 1
ATOM 613 N N . PHE A 1 76 ? 0.183 -4.887 -14.830 1.00 93.56 76 PHE A N 1
ATOM 614 C CA . PHE A 1 76 ? 0.320 -5.365 -13.458 1.00 93.56 76 PHE A CA 1
ATOM 615 C C . PHE A 1 76 ? -0.089 -6.830 -13.259 1.00 93.56 76 PHE A C 1
ATOM 617 O O . PHE A 1 76 ? 0.174 -7.379 -12.186 1.00 93.56 76 PHE A O 1
ATOM 624 N N . GLY A 1 77 ? -0.615 -7.492 -14.294 1.00 95.44 77 GLY A N 1
ATOM 625 C CA . GLY A 1 77 ? -1.070 -8.885 -14.257 1.00 95.44 77 GLY A CA 1
ATOM 626 C C . GLY A 1 77 ? -2.338 -9.100 -13.425 1.00 95.44 77 GLY A C 1
ATOM 627 O O . GLY A 1 77 ? -2.931 -8.153 -12.917 1.00 95.44 77 GLY A O 1
ATOM 628 N N . ASP A 1 78 ? -2.731 -10.363 -13.253 1.00 97.00 78 ASP A N 1
ATOM 629 C CA . ASP A 1 78 ? -3.945 -10.725 -12.516 1.00 97.00 78 ASP A CA 1
ATOM 630 C C . ASP A 1 78 ? -3.828 -10.438 -11.004 1.00 97.00 78 ASP A C 1
ATOM 632 O O . ASP A 1 78 ? -2.799 -10.699 -10.360 1.00 97.00 78 ASP A O 1
ATOM 636 N N . ILE A 1 79 ? -4.897 -9.875 -10.442 1.00 97.50 79 ILE A N 1
ATOM 637 C CA . ILE A 1 79 ? -5.044 -9.516 -9.025 1.00 97.50 79 ILE A CA 1
ATOM 638 C C . ILE A 1 79 ? -6.297 -10.130 -8.386 1.00 97.50 79 ILE A C 1
ATOM 640 O O . ILE A 1 79 ? -6.554 -9.868 -7.210 1.00 97.50 79 ILE A O 1
ATOM 644 N N . THR A 1 80 ? -7.046 -10.966 -9.110 1.00 98.00 80 THR A N 1
ATOM 645 C CA . THR A 1 80 ? -8.325 -11.547 -8.664 1.00 98.00 80 THR A CA 1
ATOM 646 C C . THR A 1 80 ? -8.198 -12.215 -7.294 1.00 98.00 80 THR A C 1
ATOM 648 O O . THR A 1 80 ? -8.878 -11.829 -6.347 1.00 98.00 80 THR A O 1
ATOM 651 N N . ALA A 1 81 ? -7.191 -13.075 -7.114 1.00 97.94 81 ALA A N 1
ATOM 652 C CA . ALA A 1 81 ? -6.936 -13.751 -5.839 1.00 97.94 81 ALA A CA 1
ATOM 653 C C . ALA A 1 81 ? -6.640 -12.802 -4.655 1.00 97.94 81 ALA A C 1
ATOM 655 O O . ALA A 1 81 ? -6.798 -13.182 -3.493 1.00 97.94 81 ALA A O 1
ATOM 656 N N . ARG A 1 82 ? -6.152 -11.578 -4.907 1.00 97.75 82 ARG A N 1
ATOM 657 C CA . ARG A 1 82 ? -5.937 -10.565 -3.856 1.00 97.75 82 ARG A CA 1
ATOM 658 C C . ARG A 1 82 ? -7.218 -9.799 -3.539 1.00 97.75 82 ARG A C 1
ATOM 660 O O . ARG A 1 82 ? -7.465 -9.518 -2.370 1.00 97.75 82 ARG A O 1
ATOM 667 N N . LEU A 1 83 ? -8.039 -9.513 -4.546 1.00 97.69 83 LEU A N 1
ATOM 668 C CA . LEU A 1 83 ? -9.357 -8.910 -4.347 1.00 97.69 83 LEU A CA 1
ATOM 669 C C . LEU A 1 83 ? -10.280 -9.852 -3.563 1.00 97.69 83 LEU A C 1
ATOM 671 O O . LEU A 1 83 ? -10.929 -9.422 -2.612 1.00 97.69 83 LEU A O 1
ATOM 675 N N . ASP A 1 84 ? -10.270 -11.145 -3.887 1.00 98.19 84 ASP A N 1
ATOM 676 C CA . ASP A 1 84 ? -11.050 -12.154 -3.162 1.00 98.19 84 ASP A CA 1
ATOM 677 C C . ASP A 1 84 ? -10.573 -12.316 -1.720 1.00 98.19 84 ASP A C 1
ATOM 679 O O . ASP A 1 84 ? -11.381 -12.465 -0.805 1.00 98.19 84 ASP A O 1
ATOM 683 N N . LEU A 1 85 ? -9.260 -12.212 -1.485 1.00 97.75 85 LEU A N 1
ATOM 684 C CA . LEU A 1 85 ? -8.711 -12.175 -0.132 1.00 97.75 85 LEU A CA 1
ATOM 685 C C . LEU A 1 85 ? -9.241 -10.973 0.661 1.00 97.75 85 LEU A C 1
ATOM 687 O O . LEU A 1 85 ? -9.683 -11.161 1.793 1.00 97.75 85 LEU A O 1
ATOM 691 N N . LYS A 1 86 ? -9.218 -9.767 0.075 1.00 97.62 86 LYS A N 1
ATOM 692 C CA . LYS A 1 86 ? -9.730 -8.542 0.714 1.00 97.62 86 LYS A CA 1
ATOM 693 C C . LYS A 1 86 ? -11.206 -8.694 1.097 1.00 97.62 86 LYS A C 1
ATOM 695 O O . LYS A 1 86 ? -11.584 -8.353 2.215 1.00 97.62 86 LYS A O 1
ATOM 700 N N . LYS A 1 87 ? -12.017 -9.271 0.200 1.00 97.62 87 LYS A N 1
ATOM 701 C CA . LYS A 1 87 ? -13.440 -9.561 0.447 1.00 97.62 87 LYS A CA 1
ATOM 702 C C . LYS A 1 87 ? -13.634 -10.588 1.562 1.00 97.62 87 LYS A C 1
ATOM 704 O O . LYS A 1 87 ? -14.393 -10.335 2.489 1.00 97.62 87 LYS A O 1
ATOM 709 N N . ARG A 1 88 ? -12.926 -11.721 1.494 1.00 98.25 88 ARG A N 1
ATOM 710 C CA . ARG A 1 88 ? -13.030 -12.824 2.465 1.00 98.25 88 ARG A CA 1
ATOM 711 C C . ARG A 1 88 ? -12.642 -12.410 3.885 1.00 98.25 88 ARG A C 1
ATOM 713 O O . ARG A 1 88 ? -13.186 -12.948 4.838 1.00 98.25 88 ARG A O 1
ATOM 720 N N . LEU A 1 89 ? -11.691 -11.488 4.023 1.00 98.06 89 LEU A N 1
ATOM 721 C CA . LEU A 1 89 ? -11.256 -10.959 5.318 1.00 98.06 89 LEU A CA 1
ATOM 722 C C . LEU A 1 89 ? -12.103 -9.774 5.807 1.00 98.06 89 LEU A C 1
ATOM 724 O O . LEU A 1 89 ? -11.819 -9.246 6.876 1.00 98.06 89 LEU A O 1
ATOM 728 N N . HIS A 1 90 ? -13.115 -9.345 5.042 1.00 97.44 90 HIS A N 1
ATOM 729 C CA . HIS A 1 90 ? -13.970 -8.200 5.371 1.00 97.44 90 HIS A CA 1
ATOM 730 C C . HIS A 1 90 ? -13.174 -6.933 5.734 1.00 97.44 90 HIS A C 1
ATOM 732 O O . HIS A 1 90 ? -13.516 -6.213 6.674 1.00 97.44 90 HIS A O 1
ATOM 738 N N . CYS A 1 91 ? -12.092 -6.669 4.993 1.00 98.25 91 CYS A N 1
ATOM 739 C CA . CYS A 1 91 ? -11.210 -5.545 5.287 1.00 98.25 91 CYS A CA 1
ATOM 740 C C . CYS A 1 91 ? -11.933 -4.202 5.102 1.00 98.25 91 CYS A C 1
ATOM 742 O O . CYS A 1 91 ? -12.787 -4.046 4.224 1.00 98.25 91 CYS A O 1
ATOM 744 N N . LYS A 1 92 ? -11.552 -3.218 5.917 1.00 97.81 92 LYS A N 1
ATOM 745 C CA . LYS A 1 92 ? -11.989 -1.824 5.815 1.00 97.81 92 LYS A CA 1
ATOM 746 C C . LYS A 1 92 ? -11.525 -1.202 4.492 1.00 97.81 92 LYS A C 1
ATOM 748 O O . LYS A 1 92 ? -10.595 -1.692 3.853 1.00 97.81 92 LYS A O 1
ATOM 753 N N . ASN A 1 93 ? -12.195 -0.129 4.080 1.00 97.12 93 ASN A N 1
ATOM 754 C CA . ASN A 1 93 ? -11.819 0.632 2.890 1.00 97.12 93 ASN A CA 1
ATOM 755 C C . ASN A 1 93 ? -10.618 1.554 3.170 1.00 97.12 93 ASN A C 1
ATOM 757 O O . ASN A 1 93 ? -10.211 1.761 4.317 1.00 97.12 93 ASN A O 1
ATOM 761 N N . PHE A 1 94 ? -10.045 2.118 2.109 1.00 97.00 94 PHE A N 1
ATOM 762 C CA . PHE A 1 94 ? -8.885 2.997 2.235 1.00 97.00 94 PHE A CA 1
ATOM 763 C C . PHE A 1 94 ? -9.214 4.365 2.853 1.00 97.00 94 PHE A C 1
ATOM 765 O O . PHE A 1 94 ? -8.361 4.960 3.503 1.00 97.00 94 PHE A O 1
ATOM 772 N N . ASP A 1 95 ? -10.451 4.845 2.711 1.00 96.31 95 ASP A N 1
ATOM 773 C CA . ASP A 1 95 ? -10.915 6.072 3.376 1.00 96.31 95 ASP A CA 1
ATOM 774 C C . ASP A 1 95 ? -10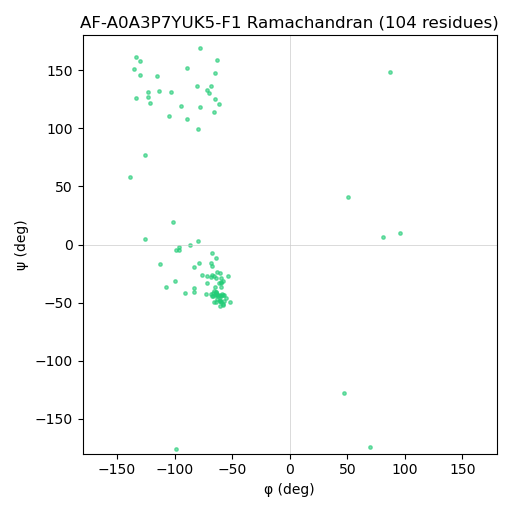.825 5.952 4.908 1.00 96.31 95 ASP A C 1
ATOM 776 O O . ASP A 1 95 ? -10.278 6.835 5.568 1.00 96.31 95 ASP A O 1
ATOM 780 N N . TRP A 1 96 ? -11.259 4.818 5.469 1.00 96.81 96 TRP A N 1
ATOM 781 C CA . TRP A 1 96 ? -11.100 4.514 6.893 1.00 96.81 96 TRP A CA 1
ATOM 782 C C . TRP A 1 96 ? -9.626 4.507 7.315 1.00 96.81 96 TRP A C 1
ATOM 784 O O . TRP A 1 96 ? -9.283 5.069 8.349 1.00 96.81 96 TRP A O 1
ATOM 794 N N . TYR A 1 97 ? -8.740 3.924 6.497 1.00 96.62 97 TYR A N 1
ATOM 795 C CA . TYR A 1 97 ? -7.302 3.916 6.784 1.00 96.62 97 TYR A CA 1
ATOM 796 C C . TYR A 1 97 ? -6.736 5.339 6.884 1.00 96.62 97 TYR A C 1
ATOM 798 O O . TYR A 1 97 ? -5.982 5.635 7.807 1.00 96.62 97 TYR A O 1
ATOM 806 N N . LEU A 1 98 ? -7.104 6.232 5.961 1.00 95.81 98 LEU A N 1
ATOM 807 C CA . LEU A 1 98 ? -6.638 7.619 6.002 1.00 95.81 98 LEU A CA 1
ATOM 808 C C . LEU A 1 98 ? -7.180 8.372 7.215 1.00 95.81 98 LEU A C 1
ATOM 810 O O . LEU A 1 98 ? -6.435 9.115 7.832 1.00 95.81 98 LEU A O 1
ATOM 814 N N . LYS A 1 99 ? -8.444 8.168 7.587 1.00 95.75 99 LYS A N 1
ATOM 815 C CA . LYS A 1 99 ? -9.057 8.891 8.710 1.00 95.75 99 LYS A CA 1
ATOM 816 C C . LYS A 1 99 ? -8.558 8.424 10.074 1.00 95.75 99 LYS A C 1
ATOM 818 O O . LYS A 1 99 ? -8.290 9.255 10.933 1.00 95.75 99 LYS A O 1
ATOM 823 N N . GLU A 1 100 ? -8.422 7.114 10.260 1.00 95.62 100 GLU A N 1
ATOM 824 C CA . GLU A 1 100 ? -8.155 6.533 11.581 1.00 95.62 100 GLU A CA 1
ATOM 825 C C . GLU A 1 100 ? -6.679 6.186 11.807 1.00 95.62 100 GLU A C 1
ATOM 827 O O . GLU A 1 100 ? -6.210 6.225 12.941 1.00 95.62 100 GLU A O 1
ATOM 832 N N . ILE A 1 101 ? -5.942 5.815 10.751 1.00 95.31 101 ILE A N 1
ATOM 833 C CA . ILE A 1 101 ? -4.573 5.285 10.877 1.00 95.31 101 ILE A CA 1
ATOM 834 C C . ILE A 1 101 ? -3.514 6.282 10.407 1.00 95.31 101 ILE A C 1
ATOM 836 O O . ILE A 1 101 ? -2.426 6.312 10.977 1.00 95.31 101 ILE A O 1
ATOM 840 N N . TYR A 1 102 ? -3.792 7.066 9.361 1.00 94.50 102 TYR A N 1
ATOM 841 C CA . TYR A 1 102 ? -2.816 8.011 8.803 1.00 94.50 102 TYR A CA 1
ATOM 842 C C . TYR A 1 102 ? -3.425 9.377 8.423 1.00 94.50 102 TYR A C 1
ATOM 844 O O . TYR A 1 102 ? -3.346 9.776 7.252 1.00 94.50 102 TYR A O 1
ATOM 852 N N . PRO A 1 103 ? -4.046 10.091 9.386 1.00 92.94 103 PRO A N 1
ATOM 853 C CA . PRO A 1 103 ? -4.735 11.361 9.139 1.00 92.94 103 PRO A CA 1
ATOM 854 C C . PRO A 1 103 ? -3.808 12.483 8.665 1.00 92.94 103 PRO A C 1
ATOM 856 O O . PRO A 1 103 ? -4.234 13.332 7.882 1.00 92.94 103 PRO A O 1
ATOM 859 N N . GLU A 1 104 ? -2.535 12.463 9.059 1.00 91.25 104 GLU A N 1
ATOM 860 C CA . GLU A 1 104 ? -1.525 13.469 8.707 1.00 91.25 104 GLU A CA 1
ATOM 861 C C . GLU A 1 104 ? -1.132 13.497 7.219 1.00 91.25 104 GLU A C 1
ATOM 863 O O . GLU A 1 104 ? -0.374 14.370 6.796 1.00 91.25 104 GLU A O 1
ATOM 868 N N . LEU A 1 105 ? -1.605 12.536 6.418 1.00 82.25 105 LEU A N 1
ATOM 869 C CA . LEU A 1 105 ? -1.391 12.530 4.969 1.00 82.25 105 LEU A CA 1
ATOM 870 C C . LEU A 1 105 ? -2.332 13.489 4.218 1.00 82.25 105 LEU A C 1
ATOM 872 O O . LEU A 1 105 ? -2.088 13.763 3.037 1.00 82.25 105 LEU A O 1
ATOM 876 N N . THR A 1 1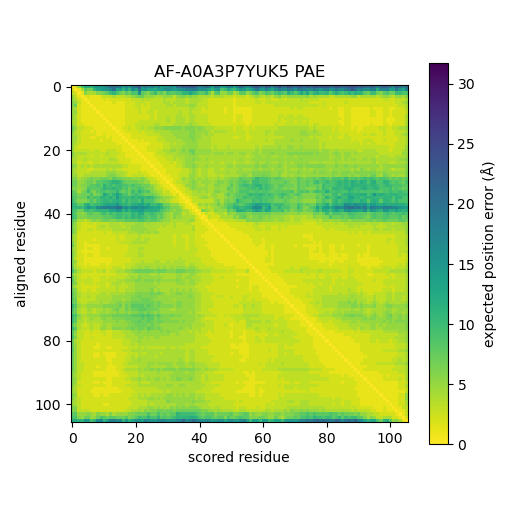06 ? -3.403 13.939 4.874 1.00 57.41 106 THR A N 1
ATOM 877 C CA . THR A 1 106 ? -4.453 14.801 4.307 1.00 57.41 106 THR A CA 1
ATOM 878 C C . THR A 1 106 ? -4.073 16.270 4.415 1.00 57.41 106 THR A C 1
ATOM 880 O O . THR A 1 106 ? -4.235 16.977 3.394 1.00 57.41 106 THR A O 1
#

InterPro domains:
  IPR029044 Nucleotide-diphospho-sugar transferases [G3DSA:3.90.550.10] (3-105)
  IPR029044 Nucleotide-diphospho-sugar transferases [SSF53448] (5-104)

Secondary structure (DSSP, 8-state):
---HHHHHHHHHTT------TT--------SS-SS--TT-HHHHHHHHHHHHHHHHSGGGHHHHHHH-GGGGGS-----HHHHHHHHHTTPPPHHHIIIII-GGG-

Foldseek 3Di:
DDDLLVQLCQVQLPHDDDDDPVDDDDDDDDPDDPDADVVGPVLVVLLSVVLSLVQRQVPNSVVVCVVVVVSVPRDNDDNVVSNVVCVVSVTHHNVCCCVPPNVVVD

Sequence (106 aa):
MICAELSFRVWQCGGSLEIIPCSRVGHVFRKQHPYTFPGGSGNVFQKNTRRAAEVWLDDYKHLYLRKVPSARYVNFGDITARLDLKKRLHCKNFDWYLKEIYPELT

Organism: NCBI:txid387005

Radius of gyration: 15.71 Å; Cα contacts (8 Å, |Δi|>4): 71; chains: 1; bounding box: 38×29×41 Å